Protein AF-A0A2V7S187-F1 (afdb_monomer_lite)

pLDDT: mean 96.09, std 3.64, range [78.38, 98.44]

Structure (mmCIF, N/CA/C/O backbone):
data_AF-A0A2V7S187-F1
#
_entry.id   AF-A0A2V7S187-F1
#
loop_
_atom_site.group_PDB
_atom_site.id
_atom_site.type_symbol
_atom_site.label_atom_id
_atom_site.label_alt_id
_atom_site.label_comp_id
_atom_site.label_asym_id
_atom_site.label_entity_id
_atom_site.label_seq_id
_atom_site.pdbx_PDB_ins_code
_atom_site.Cartn_x
_atom_site.Cartn_y
_atom_site.Cartn_z
_atom_site.occupancy
_atom_site.B_iso_or_equiv
_atom_site.auth_seq_id
_atom_site.auth_comp_id
_atom_site.auth_asym_id
_atom_site.auth_atom_id
_atom_site.pdbx_PDB_model_num
ATOM 1 N N . ILE A 1 1 ? -10.324 -3.074 -8.385 1.00 83.56 1 ILE A N 1
ATOM 2 C CA . ILE A 1 1 ? -9.800 -4.298 -7.735 1.00 83.56 1 ILE A CA 1
ATOM 3 C C . ILE A 1 1 ? -10.843 -5.154 -7.005 1.00 83.56 1 ILE A C 1
ATOM 5 O O . ILE A 1 1 ? -10.714 -6.362 -7.066 1.00 83.56 1 ILE A O 1
ATOM 9 N N . LYS A 1 2 ? -11.880 -4.602 -6.339 1.00 84.62 2 LYS A N 1
ATOM 10 C CA . LYS A 1 2 ? -12.897 -5.442 -5.658 1.00 84.62 2 LYS A CA 1
ATOM 11 C C . LYS A 1 2 ? -13.763 -6.274 -6.622 1.00 84.62 2 LYS A C 1
ATOM 13 O O . LYS A 1 2 ? -14.079 -7.410 -6.311 1.00 84.62 2 LYS A O 1
ATOM 18 N N . THR A 1 3 ? -14.116 -5.717 -7.782 1.00 90.69 3 THR A N 1
ATOM 19 C CA . THR A 1 3 ? -14.952 -6.396 -8.796 1.00 90.69 3 THR A CA 1
ATOM 20 C C . THR A 1 3 ? -14.127 -7.156 -9.836 1.00 90.69 3 THR A C 1
ATOM 22 O O . THR A 1 3 ? -14.543 -8.204 -10.307 1.00 90.69 3 THR A O 1
ATOM 25 N N . ASN A 1 4 ? -12.944 -6.639 -10.176 1.00 94.00 4 ASN A N 1
ATOM 26 C CA . ASN A 1 4 ? -11.952 -7.315 -11.007 1.00 94.00 4 ASN A CA 1
ATOM 27 C C . ASN A 1 4 ? -10.575 -7.158 -10.332 1.00 94.00 4 ASN A C 1
ATOM 29 O O . ASN A 1 4 ? -10.085 -6.020 -10.266 1.00 94.00 4 ASN A O 1
ATOM 33 N N . PRO A 1 5 ? -10.013 -8.229 -9.741 1.00 96.56 5 PRO A N 1
ATOM 34 C CA . PRO A 1 5 ? -8.763 -8.173 -8.991 1.00 96.56 5 PRO A CA 1
ATOM 35 C C . PRO A 1 5 ? -7.514 -8.407 -9.850 1.00 96.56 5 PRO A C 1
ATOM 37 O O . PRO A 1 5 ? -6.413 -8.254 -9.329 1.00 96.56 5 PRO A O 1
ATOM 40 N N . GLU A 1 6 ? -7.648 -8.791 -11.119 1.00 97.75 6 GLU A N 1
ATOM 41 C CA . GLU A 1 6 ? -6.501 -9.005 -12.007 1.00 97.75 6 GLU A CA 1
ATOM 42 C C . GLU A 1 6 ? -6.034 -7.671 -12.590 1.00 97.75 6 GLU A C 1
ATOM 44 O O . GLU A 1 6 ? -6.834 -6.884 -13.100 1.00 97.75 6 GLU A O 1
ATOM 49 N N . VAL A 1 7 ? -4.741 -7.390 -12.442 1.00 97.62 7 VAL A N 1
ATOM 50 C CA . VAL A 1 7 ? -4.100 -6.135 -12.845 1.00 97.62 7 VAL A CA 1
ATOM 51 C C . VAL A 1 7 ? -2.767 -6.429 -13.525 1.00 97.62 7 VAL A C 1
ATOM 53 O O . VAL A 1 7 ? -2.135 -7.442 -13.239 1.00 97.62 7 VAL A O 1
ATOM 56 N N . GLU A 1 8 ? -2.318 -5.531 -14.392 1.00 97.56 8 GLU A N 1
ATOM 57 C CA . GLU A 1 8 ? -0.936 -5.501 -14.874 1.00 97.56 8 GLU A CA 1
ATOM 58 C C . GLU A 1 8 ? -0.144 -4.489 -14.038 1.00 97.56 8 GLU A C 1
ATOM 60 O O . GLU A 1 8 ? -0.669 -3.437 -13.664 1.00 97.56 8 GLU A O 1
ATOM 65 N N . VAL A 1 9 ? 1.094 -4.830 -13.691 1.00 97.31 9 VAL A N 1
ATOM 66 C CA . VAL A 1 9 ? 1.989 -3.996 -12.885 1.00 97.31 9 VAL A CA 1
ATOM 67 C C . VAL A 1 9 ? 3.241 -3.700 -13.695 1.00 97.31 9 VAL A C 1
ATOM 69 O O . VAL A 1 9 ? 3.831 -4.617 -14.262 1.00 97.31 9 VAL A O 1
ATOM 72 N N . GLU A 1 10 ? 3.652 -2.433 -13.701 1.00 97.31 10 GLU A N 1
ATOM 73 C CA . GLU A 1 10 ? 4.930 -1.986 -14.250 1.00 97.31 10 GLU A CA 1
ATOM 74 C C . GLU A 1 10 ? 5.833 -1.523 -13.102 1.00 97.31 10 GLU A C 1
ATOM 76 O O . GLU A 1 10 ? 5.443 -0.658 -12.312 1.00 97.31 10 GLU A O 1
ATOM 81 N N . VAL A 1 11 ? 7.026 -2.104 -12.987 1.00 95.88 11 VAL A N 1
ATOM 82 C CA . VAL A 1 11 ? 8.028 -1.727 -11.982 1.00 95.88 11 VAL A CA 1
ATOM 83 C C . VAL A 1 11 ? 9.299 -1.316 -12.706 1.00 95.88 11 VAL A C 1
ATOM 85 O O . VAL A 1 11 ? 9.879 -2.110 -13.441 1.00 95.88 11 VAL A O 1
ATOM 88 N N . ALA A 1 12 ? 9.720 -0.067 -12.511 1.00 95.44 12 ALA A N 1
ATOM 89 C CA . ALA A 1 12 ? 11.007 0.397 -13.009 1.00 95.44 12 ALA A CA 1
ATOM 90 C C . ALA A 1 12 ? 12.144 -0.218 -12.183 1.00 95.44 12 ALA A C 1
ATOM 92 O O . ALA A 1 12 ? 12.078 -0.241 -10.951 1.00 95.44 12 ALA A O 1
ATOM 93 N N . ASP A 1 13 ? 13.187 -0.671 -12.865 1.00 89.31 13 ASP A N 1
ATOM 94 C CA . ASP A 1 13 ? 14.434 -1.132 -12.267 1.00 89.31 13 ASP A CA 1
ATOM 95 C C . ASP A 1 13 ? 15.632 -0.395 -12.900 1.00 89.31 13 ASP A C 1
ATOM 97 O O . ASP A 1 13 ? 15.465 0.604 -13.603 1.00 89.31 13 ASP A O 1
ATOM 101 N N . GLY A 1 14 ? 16.854 -0.823 -12.578 1.00 89.31 14 GLY A N 1
ATOM 102 C CA . GLY A 1 14 ? 18.071 -0.191 -13.097 1.00 89.31 14 GLY A CA 1
ATOM 103 C C . GLY A 1 14 ? 18.308 -0.404 -14.597 1.00 89.31 14 GLY A C 1
ATOM 104 O O . GLY A 1 14 ? 19.054 0.372 -15.190 1.00 89.31 14 GLY A O 1
ATOM 105 N N . ASP A 1 15 ? 17.668 -1.407 -15.201 1.00 91.06 15 ASP A N 1
ATOM 106 C CA . ASP A 1 15 ? 17.906 -1.855 -16.576 1.00 91.06 15 ASP A CA 1
ATOM 107 C C . ASP A 1 15 ? 16.697 -1.602 -17.503 1.00 91.06 15 ASP A C 1
ATOM 109 O O . ASP A 1 15 ? 16.800 -1.741 -18.725 1.00 91.06 15 ASP A O 1
ATOM 113 N N . GLY A 1 16 ? 15.547 -1.199 -16.954 1.00 93.81 16 GLY A N 1
ATOM 114 C CA . GLY A 1 16 ? 14.339 -0.890 -17.706 1.00 93.81 16 GLY A CA 1
ATOM 115 C C . GLY A 1 16 ? 13.062 -0.888 -16.862 1.00 93.81 16 GLY A C 1
ATOM 116 O O . GLY A 1 16 ? 12.972 -0.286 -15.793 1.00 93.81 16 GLY A O 1
ATOM 117 N N . THR A 1 17 ? 12.000 -1.480 -17.408 1.00 96.50 17 THR A N 1
ATOM 118 C CA . THR A 1 17 ? 10.695 -1.598 -16.747 1.00 96.50 17 THR A CA 1
ATOM 119 C C . THR A 1 17 ? 10.178 -3.014 -16.911 1.00 96.50 17 THR A C 1
ATOM 121 O O . THR A 1 17 ? 9.919 -3.470 -18.026 1.00 96.50 17 THR A O 1
ATOM 124 N N . GLU A 1 18 ? 10.007 -3.701 -15.791 1.00 95.31 18 GLU A N 1
ATOM 125 C CA . GLU A 1 18 ? 9.429 -5.031 -15.749 1.00 95.31 18 GLU A CA 1
ATOM 126 C C . GLU A 1 18 ? 7.900 -4.938 -15.747 1.00 95.31 18 GLU A C 1
ATOM 128 O O . GLU A 1 18 ? 7.317 -4.193 -14.957 1.00 95.31 18 GLU A O 1
ATOM 133 N N . ARG A 1 19 ? 7.242 -5.719 -16.613 1.00 96.00 19 ARG A N 1
ATOM 134 C CA . ARG A 1 19 ? 5.778 -5.806 -16.696 1.00 96.00 19 ARG A CA 1
ATOM 135 C C . ARG A 1 19 ?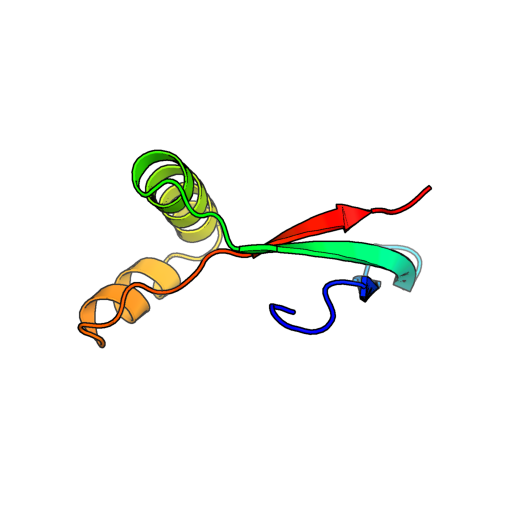 5.296 -7.202 -16.354 1.00 96.00 19 ARG A C 1
ATOM 137 O O . ARG A 1 19 ? 5.830 -8.181 -16.876 1.00 96.00 19 ARG A O 1
ATOM 144 N N . PHE A 1 20 ? 4.286 -7.307 -15.495 1.00 96.62 20 PHE A N 1
ATOM 145 C CA . PHE A 1 20 ? 3.743 -8.605 -15.104 1.00 96.62 20 PHE A CA 1
ATOM 146 C C . PHE A 1 20 ? 2.287 -8.560 -14.634 1.00 96.62 20 PHE A C 1
ATOM 148 O O . PHE A 1 20 ? 1.860 -7.577 -14.022 1.00 96.62 20 PHE A O 1
ATOM 155 N N . PRO A 1 21 ? 1.527 -9.653 -14.836 1.00 9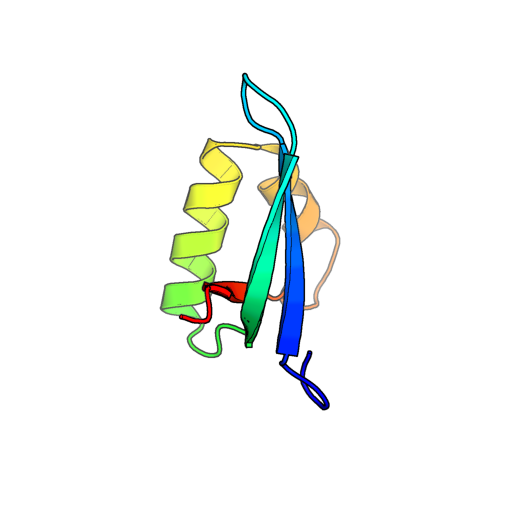8.00 21 PRO A N 1
ATOM 156 C CA . PRO A 1 21 ? 0.205 -9.791 -14.253 1.00 98.00 21 PRO A CA 1
ATOM 157 C C . PRO A 1 21 ? 0.299 -10.017 -12.738 1.00 98.00 21 PRO A C 1
ATOM 159 O O . PRO A 1 21 ? 1.160 -10.741 -12.231 1.00 98.00 21 PRO A O 1
ATOM 162 N N . ALA A 1 22 ? -0.628 -9.430 -11.994 1.00 98.31 22 ALA A N 1
ATOM 163 C CA . ALA A 1 22 ? -0.774 -9.610 -10.560 1.00 98.31 22 ALA A CA 1
ATOM 164 C C . ALA A 1 22 ? -2.250 -9.712 -10.170 1.00 98.31 22 ALA A C 1
ATOM 166 O O . ALA A 1 22 ? -3.150 -9.227 -10.855 1.00 98.31 22 ALA A O 1
ATOM 167 N N . ARG A 1 23 ? -2.500 -10.326 -9.017 1.00 97.94 23 ARG A N 1
ATOM 168 C CA . ARG A 1 23 ? -3.805 -10.334 -8.364 1.00 97.94 23 ARG A CA 1
ATOM 169 C C . ARG A 1 23 ? -3.771 -9.416 -7.151 1.00 97.94 23 ARG A C 1
ATOM 171 O O . ARG A 1 23 ? -2.987 -9.627 -6.225 1.00 97.94 23 ARG A O 1
ATOM 178 N N . ALA A 1 24 ? -4.629 -8.405 -7.171 1.00 98.12 24 ALA A N 1
ATOM 179 C CA . ALA A 1 24 ? -4.789 -7.422 -6.115 1.00 98.12 24 ALA A CA 1
ATOM 180 C C . ALA A 1 24 ? -5.759 -7.913 -5.031 1.00 98.12 24 ALA A C 1
ATOM 182 O O . ALA A 1 24 ? -6.853 -8.394 -5.331 1.00 98.12 24 ALA A O 1
ATOM 183 N N . HIS A 1 25 ? -5.388 -7.728 -3.768 1.00 96.88 25 HIS A N 1
ATOM 184 C CA . HIS A 1 25 ? -6.233 -8.015 -2.611 1.00 96.88 25 HIS A CA 1
ATOM 185 C C . HIS A 1 25 ? -6.188 -6.846 -1.624 1.00 96.88 25 HIS A C 1
ATOM 187 O O . HIS A 1 25 ? -5.112 -6.351 -1.295 1.00 96.88 25 HIS A O 1
ATOM 193 N N . VAL A 1 26 ? -7.356 -6.388 -1.168 1.00 97.56 26 VAL A N 1
ATOM 194 C CA . VAL A 1 26 ? -7.446 -5.401 -0.083 1.00 97.56 26 VAL A CA 1
ATOM 195 C C . VAL A 1 26 ? -7.226 -6.137 1.230 1.00 97.56 26 VAL A C 1
ATOM 197 O O . VAL A 1 26 ? -7.896 -7.129 1.469 1.00 97.56 26 VAL A O 1
ATOM 200 N N . VAL A 1 27 ? -6.318 -5.653 2.073 1.00 97.81 27 VAL A N 1
ATOM 201 C CA . VAL A 1 27 ? -6.057 -6.266 3.381 1.00 97.81 27 VAL A CA 1
ATOM 202 C C . VAL A 1 27 ? -7.260 -6.044 4.300 1.00 97.81 27 VAL A C 1
ATOM 204 O O . VAL A 1 27 ? -7.531 -4.909 4.695 1.00 97.81 27 VAL A O 1
ATOM 207 N N . ASP A 1 28 ? -7.972 -7.125 4.626 1.00 95.69 28 ASP A N 1
ATOM 208 C CA . ASP A 1 28 ? -9.191 -7.073 5.445 1.00 95.69 28 ASP A CA 1
ATOM 209 C C . ASP A 1 28 ? -8.902 -7.035 6.961 1.00 95.69 28 ASP A C 1
ATOM 211 O O . ASP A 1 28 ? -9.650 -6.414 7.716 1.00 95.69 28 ASP A O 1
ATOM 215 N N . SER A 1 29 ? -7.807 -7.658 7.426 1.00 97.50 29 SER A N 1
ATOM 216 C CA . SER A 1 29 ? -7.400 -7.597 8.842 1.00 97.50 29 SER A CA 1
ATOM 217 C C . SER A 1 29 ? -6.890 -6.206 9.192 1.00 97.50 29 SER A C 1
ATOM 219 O O . SER A 1 29 ? -5.974 -5.681 8.554 1.00 97.50 29 SER A O 1
ATOM 221 N N . ARG A 1 30 ? -7.448 -5.628 10.259 1.00 97.50 30 ARG A N 1
ATOM 222 C CA . ARG A 1 30 ? -7.037 -4.314 10.749 1.00 97.50 30 ARG A CA 1
ATOM 223 C C . ARG A 1 30 ? -5.593 -4.325 11.244 1.00 97.50 30 ARG A C 1
ATOM 225 O O . ARG A 1 30 ? -4.850 -3.391 10.959 1.00 97.50 30 ARG A O 1
ATOM 232 N N . GLU A 1 31 ? -5.205 -5.379 11.947 1.00 98.38 31 GLU A N 1
ATOM 233 C CA . GLU A 1 31 ? -3.871 -5.554 12.511 1.00 98.38 31 GLU A CA 1
ATOM 234 C C . GLU A 1 31 ? -2.8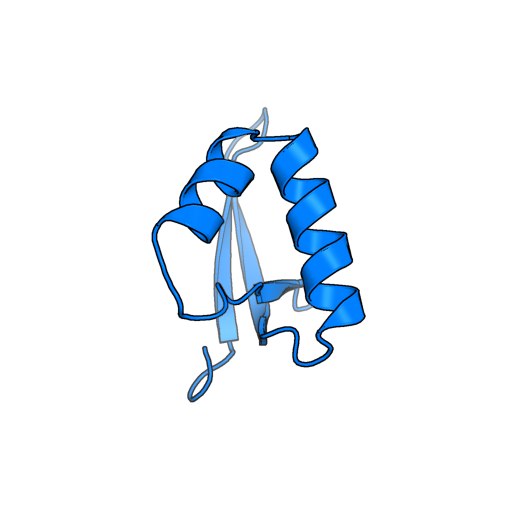26 -5.639 11.399 1.00 98.38 31 GLU A C 1
ATOM 236 O O . GLU A 1 31 ? -1.824 -4.928 11.437 1.00 98.38 31 GLU A O 1
ATOM 241 N N . GLU A 1 32 ? -3.075 -6.461 10.375 1.00 98.31 32 GLU A N 1
ATOM 242 C CA . GLU A 1 32 ? -2.145 -6.603 9.254 1.00 98.31 32 GLU A CA 1
ATOM 243 C C . GLU A 1 32 ? -2.068 -5.329 8.412 1.00 98.31 32 GLU A C 1
ATOM 245 O O . GLU A 1 32 ? -0.981 -4.895 8.027 1.00 98.31 32 GLU A O 1
ATOM 250 N N . ARG A 1 33 ? -3.210 -4.670 8.185 1.00 98.00 33 ARG A N 1
ATOM 251 C CA . ARG A 1 33 ? -3.263 -3.375 7.502 1.00 98.00 33 ARG A CA 1
ATOM 252 C C . ARG A 1 33 ? -2.398 -2.351 8.234 1.00 98.00 33 ARG A C 1
ATOM 254 O O . ARG A 1 33 ? -1.611 -1.664 7.588 1.00 98.00 33 ARG A O 1
ATOM 261 N N . ASP A 1 34 ? -2.533 -2.247 9.556 1.00 98.19 34 ASP A N 1
ATOM 262 C CA . ASP A 1 34 ? -1.793 -1.278 10.371 1.00 98.19 34 ASP A CA 1
ATOM 263 C C . ASP A 1 34 ? -0.284 -1.568 10.366 1.00 98.19 34 ASP A C 1
ATOM 265 O O . ASP A 1 34 ? 0.498 -0.631 10.202 1.00 98.19 34 ASP A O 1
ATOM 269 N N . ARG A 1 35 ? 0.129 -2.844 10.436 1.00 98.44 35 ARG A N 1
ATOM 270 C CA . ARG A 1 35 ? 1.545 -3.234 10.290 1.00 98.44 35 ARG A CA 1
ATOM 271 C C . ARG A 1 35 ? 2.131 -2.789 8.950 1.00 98.44 35 ARG A C 1
ATOM 273 O O . ARG A 1 35 ? 3.130 -2.074 8.928 1.00 98.44 35 ARG A O 1
ATOM 280 N N . LEU A 1 36 ? 1.479 -3.154 7.845 1.00 98.19 36 LEU A N 1
ATOM 281 C CA . LEU A 1 36 ? 1.942 -2.817 6.494 1.00 98.19 36 LEU A CA 1
ATOM 282 C C . LEU A 1 36 ? 1.955 -1.301 6.246 1.00 98.19 36 LEU A C 1
ATOM 284 O O . LEU A 1 36 ? 2.856 -0.782 5.587 1.00 98.19 36 LEU A O 1
ATOM 288 N N . TYR A 1 37 ? 0.970 -0.572 6.778 1.00 98.25 37 TYR A N 1
ATOM 289 C CA . TYR A 1 37 ? 0.910 0.883 6.643 1.00 98.25 37 TYR A CA 1
ATOM 290 C C . TYR A 1 37 ? 2.031 1.579 7.428 1.00 98.25 37 TYR A C 1
ATOM 292 O O . TYR A 1 37 ? 2.610 2.555 6.940 1.00 98.25 37 TYR A O 1
ATOM 300 N N . GLU A 1 38 ? 2.362 1.087 8.626 1.00 97.94 38 GLU A N 1
ATOM 301 C CA . GLU A 1 38 ? 3.502 1.591 9.397 1.00 97.94 38 GLU A CA 1
ATOM 302 C C . GLU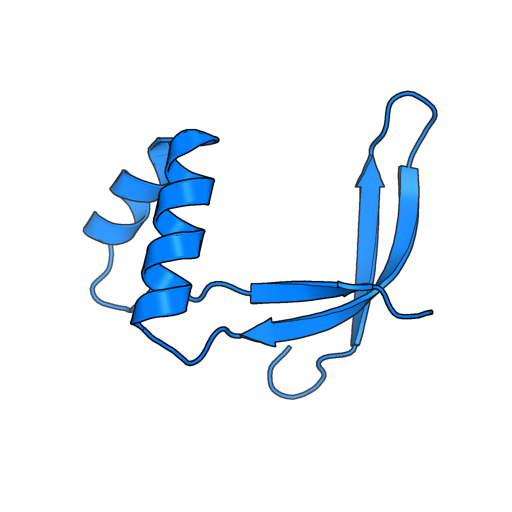 A 1 38 ? 4.822 1.315 8.667 1.00 97.94 38 GLU A C 1
ATOM 304 O O . GLU A 1 38 ? 5.661 2.210 8.578 1.00 97.94 38 GLU A O 1
ATOM 309 N N . ASP A 1 39 ? 4.991 0.134 8.068 1.00 98.25 39 ASP A N 1
ATOM 310 C CA . ASP A 1 39 ? 6.184 -0.184 7.275 1.00 98.25 39 ASP A CA 1
ATOM 311 C C . ASP A 1 39 ? 6.328 0.728 6.051 1.00 98.25 39 ASP A C 1
ATOM 313 O O . ASP A 1 39 ? 7.399 1.298 5.831 1.00 98.25 39 ASP A O 1
ATOM 317 N N . MET A 1 40 ? 5.240 0.977 5.313 1.00 98.00 40 MET A N 1
ATOM 318 C CA . MET A 1 40 ? 5.256 1.950 4.216 1.00 98.00 40 MET A CA 1
ATOM 319 C C . MET A 1 40 ? 5.586 3.363 4.716 1.00 98.00 40 MET A C 1
ATOM 321 O O . MET A 1 40 ? 6.307 4.108 4.056 1.00 98.00 40 MET A O 1
ATOM 325 N N . SER A 1 41 ? 5.112 3.729 5.908 1.00 97.62 41 SER A N 1
ATOM 326 C CA . SER A 1 41 ? 5.390 5.034 6.514 1.00 97.62 41 SER A CA 1
ATOM 327 C C . SER A 1 41 ? 6.851 5.211 6.938 1.00 97.62 41 SER A C 1
ATOM 329 O O . SER A 1 41 ? 7.313 6.346 7.036 1.00 97.62 41 SER A O 1
ATOM 331 N N . LYS A 1 42 ? 7.599 4.124 7.170 1.00 97.75 42 LYS A N 1
ATOM 332 C CA . LYS A 1 42 ? 9.057 4.186 7.385 1.00 97.75 42 LYS A CA 1
ATOM 333 C C . LYS A 1 42 ? 9.798 4.530 6.091 1.00 97.75 42 LYS A C 1
ATOM 335 O O . LYS A 1 42 ? 10.795 5.240 6.143 1.00 97.75 42 LYS A O 1
ATOM 340 N N . ILE A 1 43 ? 9.297 4.054 4.949 1.00 97.44 43 ILE A N 1
ATOM 341 C CA . ILE A 1 43 ? 9.841 4.356 3.616 1.00 97.44 43 ILE A CA 1
ATOM 342 C C . ILE A 1 43 ? 9.440 5.774 3.193 1.00 97.44 43 ILE A C 1
ATOM 344 O O . ILE A 1 43 ? 10.268 6.545 2.716 1.00 97.44 43 ILE A O 1
ATOM 348 N N . TRP A 1 44 ? 8.169 6.133 3.400 1.00 97.06 44 TRP A N 1
ATOM 349 C CA . TRP A 1 44 ? 7.620 7.438 3.048 1.00 97.06 44 TRP A CA 1
ATOM 350 C C . TRP A 1 44 ? 6.806 8.044 4.210 1.00 97.06 44 TRP A C 1
ATOM 352 O O . TRP A 1 44 ? 5.593 7.828 4.312 1.00 97.06 44 TRP A O 1
ATOM 362 N N . PRO A 1 45 ? 7.422 8.906 5.043 1.00 97.19 45 PRO A N 1
ATOM 363 C CA . PRO A 1 45 ? 6.799 9.456 6.256 1.00 97.19 45 PRO A CA 1
ATOM 364 C C . PRO A 1 45 ? 5.477 10.213 6.059 1.00 97.19 45 PRO A C 1
ATOM 366 O O . PRO A 1 45 ? 4.630 10.229 6.953 1.00 97.19 45 PRO A O 1
ATOM 369 N N . SER A 1 46 ? 5.254 10.816 4.886 1.00 96.94 46 SER A N 1
ATOM 370 C CA . SER A 1 46 ? 4.010 11.524 4.546 1.00 96.94 46 SER A CA 1
ATOM 371 C C . SER A 1 46 ? 2.751 10.656 4.656 1.00 96.94 46 SER A C 1
ATOM 373 O O . SER A 1 46 ? 1.671 11.201 4.882 1.00 96.94 46 SER A O 1
ATOM 375 N N . PHE A 1 47 ? 2.868 9.325 4.581 1.00 97.31 47 PHE A N 1
ATOM 376 C CA . PHE A 1 47 ? 1.735 8.419 4.780 1.00 97.31 47 PHE A CA 1
ATOM 377 C C . PHE A 1 47 ? 1.079 8.585 6.159 1.00 97.31 47 PHE A C 1
ATOM 379 O O . PHE A 1 47 ? -0.148 8.479 6.253 1.00 97.31 47 PHE A O 1
ATOM 386 N N . LYS A 1 48 ? 1.836 8.942 7.209 1.00 97.00 48 LYS A N 1
ATOM 387 C CA . LYS A 1 48 ? 1.272 9.240 8.541 1.00 97.00 48 LYS A CA 1
ATOM 388 C C . LYS A 1 48 ? 0.349 10.457 8.502 1.00 97.00 48 LYS A C 1
ATOM 390 O O . LYS A 1 48 ? -0.721 10.444 9.100 1.00 97.00 48 LYS A O 1
AT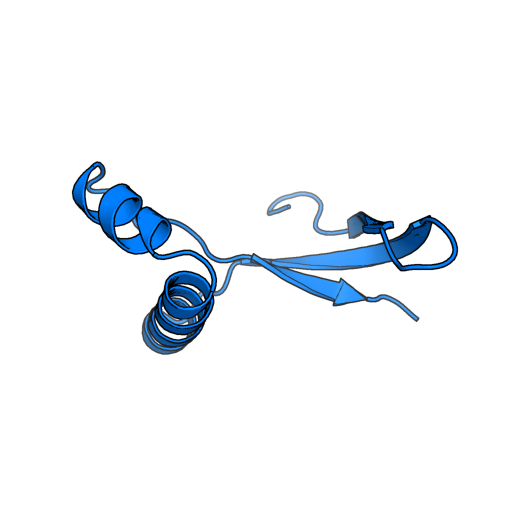OM 395 N N . VAL A 1 49 ? 0.722 11.481 7.734 1.00 97.44 49 VAL A N 1
ATOM 396 C CA . VAL A 1 49 ? -0.077 12.706 7.569 1.00 97.44 49 VAL A CA 1
ATOM 397 C C . VAL A 1 49 ? -1.360 12.435 6.784 1.00 97.44 49 VAL A C 1
ATOM 399 O O . VAL A 1 49 ? -2.386 13.045 7.059 1.00 97.44 49 VAL A O 1
ATOM 402 N N . TYR A 1 50 ? -1.348 11.517 5.816 1.00 97.06 50 TYR A N 1
ATOM 403 C CA . TYR A 1 50 ? -2.567 11.196 5.067 1.00 97.06 50 TYR A CA 1
ATOM 404 C C . TYR A 1 50 ? -3.652 10.595 5.959 1.00 97.06 50 TYR A C 1
ATOM 406 O O . TYR A 1 50 ? -4.811 10.976 5.822 1.00 97.06 50 TYR A O 1
ATOM 414 N N . GLN A 1 51 ? -3.291 9.722 6.906 1.00 94.88 51 GLN A N 1
ATOM 415 C CA . GLN A 1 51 ? -4.270 9.118 7.816 1.00 94.88 51 GLN A CA 1
ATOM 416 C C . GLN A 1 51 ? -4.942 10.135 8.737 1.00 94.88 51 GLN A C 1
ATOM 418 O O . GLN A 1 51 ? -6.106 9.954 9.067 1.00 94.88 51 GLN A O 1
ATOM 423 N N . THR A 1 52 ? -4.259 11.216 9.125 1.00 97.00 52 THR A N 1
ATOM 424 C CA . THR A 1 52 ? -4.862 12.240 9.997 1.00 97.00 52 THR A CA 1
ATOM 425 C C . THR A 1 52 ? -5.849 13.147 9.265 1.00 97.00 52 THR A C 1
ATOM 427 O O . THR A 1 52 ? -6.621 13.857 9.902 1.00 97.00 52 THR A O 1
ATOM 430 N N . ARG A 1 53 ? -5.844 13.134 7.926 1.00 97.88 53 ARG A N 1
ATOM 431 C CA . ARG A 1 53 ? -6.679 13.999 7.077 1.00 97.88 53 ARG A CA 1
ATOM 432 C C . ARG A 1 53 ? -7.991 13.352 6.633 1.00 97.88 53 ARG A C 1
ATOM 434 O O . ARG A 1 53 ? -8.696 13.921 5.806 1.00 97.88 53 ARG A O 1
ATOM 441 N N . THR A 1 54 ? -8.309 12.160 7.124 1.00 97.25 54 THR A N 1
ATOM 442 C CA . THR A 1 54 ? -9.525 11.436 6.748 1.00 97.25 54 THR A CA 1
ATOM 443 C C . THR A 1 54 ? -10.003 10.550 7.889 1.00 97.25 54 THR A C 1
ATOM 445 O O . THR A 1 54 ? -9.210 9.896 8.554 1.00 97.25 54 THR A O 1
ATOM 448 N N . GLU A 1 55 ? -11.318 10.456 8.057 1.00 96.62 55 GLU A N 1
ATOM 449 C CA . GLU A 1 55 ? -11.945 9.498 8.976 1.00 96.62 55 GLU A CA 1
ATOM 450 C C . GLU A 1 55 ? -12.006 8.085 8.376 1.00 96.62 55 GLU A C 1
ATOM 452 O O . GLU A 1 55 ? -11.997 7.081 9.088 1.00 96.62 55 GLU A O 1
ATOM 457 N N . ARG A 1 56 ? -12.038 7.982 7.038 1.00 97.44 56 ARG A N 1
ATOM 458 C CA . ARG A 1 56 ? -12.036 6.692 6.345 1.00 97.44 56 ARG A CA 1
ATOM 459 C C . ARG A 1 56 ? -10.709 5.973 6.555 1.00 97.44 56 ARG A C 1
ATOM 461 O O . ARG A 1 56 ? -9.641 6.526 6.294 1.00 97.44 56 ARG A O 1
ATOM 468 N N . LEU A 1 57 ? -10.801 4.685 6.869 1.00 96.31 57 LEU A N 1
ATOM 469 C CA . LEU A 1 57 ? -9.665 3.777 6.875 1.00 96.31 57 LEU A CA 1
ATOM 470 C C . LEU A 1 57 ? -9.018 3.713 5.481 1.00 96.31 57 LEU A C 1
ATOM 472 O O . LEU A 1 57 ? -9.629 3.217 4.531 1.00 96.31 57 LEU A O 1
ATOM 476 N N . ILE A 1 58 ? -7.788 4.217 5.343 1.00 97.69 58 ILE A N 1
ATOM 477 C CA . ILE A 1 58 ? -7.048 4.128 4.076 1.00 97.69 58 ILE A CA 1
ATOM 478 C C . ILE A 1 58 ? -6.744 2.645 3.792 1.00 97.69 58 ILE A C 1
ATOM 480 O O . ILE A 1 58 ? -6.068 2.011 4.610 1.00 97.69 58 ILE A O 1
ATOM 484 N N . PRO A 1 59 ? -7.247 2.070 2.683 1.00 97.62 59 PRO A N 1
ATOM 485 C CA . PRO A 1 59 ? -7.039 0.664 2.368 1.00 97.62 59 PRO A CA 1
ATOM 486 C C . PRO A 1 59 ? -5.588 0.416 1.957 1.00 97.62 59 PRO A C 1
ATOM 488 O O . PRO A 1 59 ? -5.004 1.209 1.220 1.00 97.62 59 PRO A O 1
ATOM 491 N N . VAL A 1 60 ? -5.039 -0.715 2.392 1.00 98.19 60 VAL A N 1
ATOM 492 C CA . VAL A 1 60 ? -3.777 -1.258 1.877 1.00 98.19 60 VAL A CA 1
ATOM 493 C C . VAL A 1 60 ? -4.119 -2.373 0.900 1.00 98.19 60 VAL A C 1
ATOM 495 O O . VAL A 1 60 ? -5.002 -3.189 1.168 1.00 98.19 60 VAL A O 1
ATOM 498 N N . VAL A 1 61 ? -3.444 -2.381 -0.245 1.00 98.19 61 VAL A N 1
ATOM 499 C CA . VAL A 1 61 ? -3.648 -3.371 -1.302 1.00 98.19 61 VAL A CA 1
ATOM 500 C C . VAL A 1 61 ? -2.357 -4.144 -1.498 1.00 98.19 61 VAL A C 1
ATOM 502 O O . VAL A 1 61 ? -1.324 -3.556 -1.803 1.00 98.19 61 VAL A O 1
ATOM 505 N N . VAL A 1 62 ? -2.432 -5.461 -1.355 1.00 97.19 62 VAL A N 1
ATOM 506 C CA . VAL A 1 62 ? -1.340 -6.374 -1.686 1.00 97.19 62 VAL A CA 1
ATOM 507 C C . VAL A 1 62 ? -1.475 -6.783 -3.147 1.00 97.19 62 VAL A C 1
ATOM 509 O O . VAL A 1 62 ? -2.547 -7.208 -3.581 1.00 97.19 62 VAL A O 1
ATOM 512 N N . LEU A 1 63 ? -0.383 -6.670 -3.901 1.00 97.81 63 LEU A N 1
ATOM 513 C CA . LEU A 1 63 ? -0.282 -7.142 -5.279 1.00 97.81 63 LEU A CA 1
ATOM 514 C C . LEU A 1 63 ? 0.534 -8.434 -5.297 1.00 97.81 63 LEU A C 1
ATOM 516 O O . LEU A 1 63 ? 1.745 -8.419 -5.092 1.00 97.81 63 LEU A O 1
ATOM 520 N N . LYS A 1 64 ? -0.130 -9.569 -5.531 1.00 97.31 64 LYS A N 1
ATOM 521 C CA . LYS A 1 64 ? 0.537 -10.866 -5.666 1.00 97.31 64 LYS A CA 1
ATOM 522 C C . LYS A 1 64 ? 0.784 -11.148 -7.143 1.00 97.31 64 LYS A C 1
ATOM 524 O O . LYS A 1 64 ? -0.175 -11.384 -7.874 1.00 97.31 64 LYS A O 1
ATOM 529 N N . ARG A 1 65 ? 2.048 -11.150 -7.574 1.00 97.25 65 ARG A N 1
ATOM 530 C CA . ARG A 1 65 ? 2.434 -11.538 -8.941 1.00 97.25 65 ARG A CA 1
ATOM 531 C C . ARG A 1 65 ? 1.836 -12.904 -9.302 1.00 97.25 65 ARG A C 1
ATOM 533 O O . ARG A 1 65 ? 1.926 -13.852 -8.516 1.00 97.25 65 ARG A O 1
ATOM 540 N N . LEU A 1 66 ? 1.214 -12.978 -10.472 1.00 94.75 66 LEU A N 1
ATOM 541 C CA . LEU A 1 66 ? 0.723 -14.215 -11.065 1.00 94.75 66 LEU A CA 1
ATOM 542 C C . LEU A 1 66 ? 1.887 -14.879 -11.809 1.00 94.75 66 LEU A C 1
ATOM 544 O O . LEU A 1 66 ? 2.691 -14.194 -12.441 1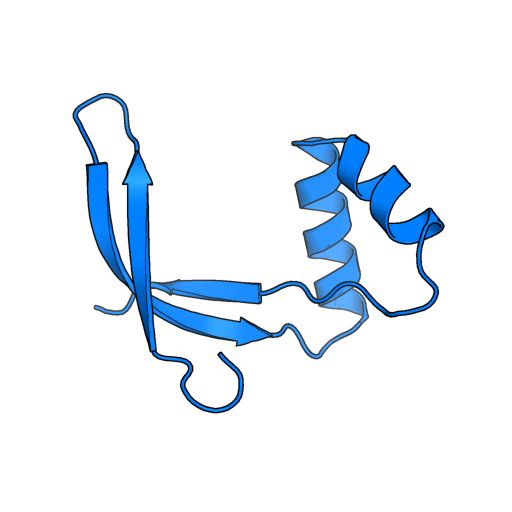.00 94.75 66 LEU A O 1
ATOM 548 N N . ARG A 1 67 ? 2.026 -16.194 -11.629 1.00 78.38 67 ARG A N 1
ATOM 549 C CA . ARG A 1 67 ? 3.010 -17.008 -12.349 1.00 78.38 67 ARG A CA 1
ATOM 550 C C . ARG A 1 67 ? 2.433 -17.461 -13.676 1.00 78.38 67 ARG A C 1
ATOM 552 O O . ARG A 1 67 ? 1.206 -17.702 -13.695 1.00 78.38 67 ARG A O 1
#

Secondary structure (DSSP, 8-state):
--S--EEEEEEE-SSSEEEEEEEEEE---HHHHHHHHHHHHHH-THHHHHHHT-SS-PPPEEEEE--

Radius of gyration: 14.06 Å; chains: 1; bounding box: 33×31×30 Å

Foldseek 3Di:
DVVAQKDWDWDADPVGIDIFIWGKDWDPDPVVQVVVLVVVCVVPVCSVVVPVVDPDDDIDMDTGTDD

Sequence (67 aa):
IKTNPEVEVEVADGDGTERFPARAHVVDSREERDRLYEDMSKIWPSFKVYQTRTERLIPVVVLKRLR